Protein AF-A0A7H1MJX5-F1 (afdb_monomer_lite)

Secondary structure (DSSP, 8-state):
--TTTTSS----EEEEE-S---PPPPPEEETTEEE--HHHHHHHHHHHHHHHHHHHHTTTHHHHHHHB-TTSS-BSB--TTS-SB-TTSPBPSPBPTT---EEEEEEEEEPPPTT---SS-SSS--HHHHHHHHHHHHHTSHHHHHHT--GGGEEEEEEEEEEPPTTS-PPPEEEEEEEE-

Structure (mmCIF, N/CA/C/O backbone):
data_AF-A0A7H1MJX5-F1
#
_entry.id   AF-A0A7H1MJX5-F1
#
loop_
_atom_site.group_PDB
_atom_site.id
_atom_site.type_symbol
_atom_site.label_atom_id
_atom_site.label_alt_id
_atom_site.label_comp_id
_atom_site.label_asym_id
_atom_site.label_entity_id
_atom_site.label_seq_id
_atom_site.pdbx_PDB_ins_code
_atom_site.Cartn_x
_atom_site.Cartn_y
_atom_site.Cartn_z
_atom_site.occupancy
_atom_site.B_iso_or_equiv
_atom_site.auth_seq_id
_atom_site.auth_comp_id
_atom_site.auth_asym_id
_atom_site.auth_atom_id
_atom_site.pdbx_PDB_model_num
ATOM 1 N N . MET A 1 1 ? -38.905 -8.418 -6.753 1.00 40.16 1 MET A N 1
ATOM 2 C CA . MET A 1 1 ? -37.535 -8.733 -6.302 1.00 40.16 1 MET A CA 1
ATOM 3 C C . MET A 1 1 ? -36.651 -8.163 -7.390 1.00 40.16 1 MET A C 1
ATOM 5 O O . MET A 1 1 ? -36.577 -8.755 -8.455 1.00 40.16 1 MET A O 1
ATOM 9 N N . ASP A 1 2 ? -36.191 -6.928 -7.206 1.00 37.03 2 ASP A N 1
ATOM 10 C CA . ASP A 1 2 ? -35.620 -6.133 -8.296 1.00 37.03 2 ASP A CA 1
ATOM 11 C C . ASP A 1 2 ? -34.136 -6.452 -8.482 1.00 37.03 2 ASP A C 1
ATOM 13 O O . ASP A 1 2 ? -33.306 -6.095 -7.652 1.00 37.03 2 ASP A O 1
ATOM 17 N N . GLU A 1 3 ? -33.795 -7.050 -9.624 1.00 40.31 3 GLU A N 1
ATOM 18 C CA . GLU A 1 3 ? -32.423 -7.333 -10.086 1.00 40.31 3 GLU A CA 1
ATOM 19 C C . GLU A 1 3 ? -31.538 -6.076 -10.239 1.00 40.31 3 GLU A C 1
ATOM 21 O O . GLU A 1 3 ? -30.346 -6.176 -10.512 1.00 40.31 3 GLU A O 1
ATOM 26 N N . LYS A 1 4 ? -32.084 -4.873 -10.017 1.00 37.97 4 LYS A N 1
ATOM 27 C CA . LYS A 1 4 ? -31.337 -3.605 -10.034 1.00 37.97 4 LYS A CA 1
ATOM 28 C C . LYS A 1 4 ? -30.694 -3.225 -8.699 1.00 37.97 4 LYS A C 1
ATOM 30 O O . LYS A 1 4 ? -29.856 -2.330 -8.679 1.00 37.97 4 LYS A O 1
ATOM 35 N N . SER A 1 5 ? -31.042 -3.879 -7.586 1.00 37.53 5 SER A N 1
ATOM 36 C CA . SER A 1 5 ? -30.392 -3.595 -6.288 1.00 37.53 5 SER A CA 1
ATOM 37 C C . SER A 1 5 ? -29.064 -4.341 -6.100 1.00 37.53 5 SER A C 1
ATOM 39 O O . SER A 1 5 ? -28.295 -3.994 -5.209 1.00 37.53 5 SER A O 1
ATOM 41 N N . SER A 1 6 ? -28.753 -5.310 -6.967 1.00 39.41 6 SER A N 1
ATOM 42 C CA . SER A 1 6 ? -27.497 -6.074 -6.962 1.00 39.41 6 SER A CA 1
ATOM 43 C C . SER A 1 6 ? -26.398 -5.497 -7.864 1.00 39.41 6 SER A C 1
ATOM 45 O O . SER A 1 6 ? -25.326 -6.083 -7.952 1.00 39.41 6 SER A O 1
ATOM 47 N N . GLU A 1 7 ? -26.619 -4.360 -8.531 1.00 33.19 7 GLU A N 1
ATOM 48 C CA . GLU A 1 7 ? -25.569 -3.677 -9.313 1.00 33.19 7 GLU A CA 1
ATOM 49 C C . GLU A 1 7 ? -24.729 -2.693 -8.483 1.00 33.19 7 GLU A C 1
ATOM 51 O O . GLU A 1 7 ? -23.672 -2.252 -8.932 1.00 33.19 7 GLU A O 1
ATOM 56 N N . ILE A 1 8 ? -25.110 -2.421 -7.227 1.00 39.25 8 ILE A N 1
ATOM 57 C CA . ILE A 1 8 ? -24.210 -1.806 -6.235 1.00 39.25 8 ILE A CA 1
ATOM 58 C C . ILE A 1 8 ? -23.365 -2.912 -5.584 1.00 39.25 8 ILE A C 1
ATOM 60 O O . ILE A 1 8 ? -23.273 -3.042 -4.371 1.00 39.25 8 ILE A O 1
ATOM 64 N N . VAL A 1 9 ? -22.771 -3.771 -6.403 1.00 41.72 9 VAL A N 1
ATOM 65 C CA . VAL A 1 9 ? -21.806 -4.774 -5.963 1.00 41.72 9 VAL A CA 1
ATOM 66 C C . VAL A 1 9 ? -20.434 -4.304 -6.450 1.00 41.72 9 VAL A C 1
ATOM 68 O O . VAL A 1 9 ? -20.242 -4.011 -7.627 1.00 41.72 9 VAL A O 1
ATOM 71 N N . ASN A 1 10 ? -19.448 -4.264 -5.551 1.00 50.41 10 ASN A N 1
ATOM 72 C CA . ASN A 1 10 ? -18.017 -4.373 -5.881 1.00 50.41 10 ASN A CA 1
ATOM 73 C C . ASN A 1 10 ? -17.191 -3.181 -6.408 1.00 50.41 10 ASN A C 1
ATOM 75 O O . ASN A 1 10 ? -16.082 -3.428 -6.905 1.00 50.41 10 ASN A O 1
ATOM 79 N N . LYS A 1 11 ? -17.576 -1.908 -6.246 1.00 63.50 11 LYS A N 1
ATOM 80 C CA . LYS A 1 11 ? -16.598 -0.815 -6.464 1.00 63.50 11 LYS A CA 1
ATOM 81 C C . LYS A 1 11 ? -15.591 -0.773 -5.307 1.00 63.50 11 LYS A C 1
ATOM 83 O O . LYS A 1 11 ? -15.833 -0.140 -4.289 1.00 63.50 11 LYS A O 1
ATOM 88 N N . GLY A 1 12 ? -14.493 -1.517 -5.455 1.00 80.00 12 GLY A N 1
ATOM 89 C CA . GLY A 1 12 ? -13.327 -1.410 -4.579 1.00 80.00 12 GLY A CA 1
ATOM 90 C C . GLY A 1 12 ? -12.727 -0.002 -4.630 1.00 80.00 12 GLY A C 1
ATOM 91 O O . GLY A 1 12 ? -12.926 0.722 -5.604 1.00 80.00 12 GLY A O 1
ATOM 92 N N . TYR A 1 13 ? -11.979 0.374 -3.599 1.00 90.31 13 TYR A N 1
ATOM 93 C CA . TYR A 1 13 ? -11.159 1.577 -3.598 1.00 90.31 13 TYR A CA 1
ATOM 94 C C . TYR A 1 13 ? -9.824 1.269 -4.272 1.00 90.31 13 TYR A C 1
ATOM 96 O O . TYR A 1 13 ? -9.089 0.398 -3.801 1.00 90.31 13 TYR A O 1
ATOM 104 N N . SER A 1 14 ? -9.517 1.962 -5.366 1.00 93.50 14 SER A N 1
ATOM 105 C CA . SER A 1 14 ? -8.304 1.731 -6.154 1.00 93.50 14 SER A CA 1
ATOM 106 C C . SER A 1 14 ? -7.427 2.972 -6.197 1.00 93.50 14 SER A C 1
ATOM 108 O O . SER A 1 14 ? -7.930 4.081 -6.355 1.00 93.50 14 SER A O 1
ATOM 110 N N . PHE A 1 15 ? -6.115 2.778 -6.096 1.00 95.38 15 PHE A N 1
ATOM 111 C CA . PHE A 1 15 ? -5.127 3.850 -6.179 1.00 95.38 15 PHE A CA 1
ATOM 112 C C . PHE A 1 15 ? -3.772 3.323 -6.663 1.00 95.38 15 PHE A C 1
ATOM 114 O O . PHE A 1 15 ? -3.531 2.115 -6.694 1.00 95.38 15 PHE A O 1
ATOM 121 N N . VAL A 1 16 ? -2.879 4.240 -7.038 1.00 97.31 16 VAL A N 1
ATOM 122 C CA . VAL A 1 16 ? -1.526 3.928 -7.516 1.00 97.31 16 VAL A CA 1
ATOM 123 C C . VAL A 1 16 ? -0.499 4.579 -6.604 1.00 97.31 16 VAL A C 1
ATOM 125 O O . VAL A 1 16 ? -0.552 5.785 -6.385 1.00 97.31 16 VAL A O 1
ATOM 128 N N . ILE A 1 17 ? 0.456 3.790 -6.113 1.00 97.69 17 ILE A N 1
ATOM 129 C CA . ILE A 1 17 ? 1.647 4.270 -5.409 1.00 97.69 17 ILE A CA 1
ATOM 130 C C . ILE A 1 17 ? 2.744 4.496 -6.462 1.00 97.69 17 ILE A C 1
ATOM 132 O O . ILE A 1 17 ? 3.274 3.511 -6.985 1.00 97.69 17 ILE A O 1
ATOM 136 N N . PRO A 1 18 ? 3.133 5.746 -6.779 1.00 97.25 18 PRO A N 1
ATOM 137 C CA . PRO A 1 18 ? 4.078 6.080 -7.847 1.00 97.25 18 PRO A CA 1
ATOM 138 C C . PRO A 1 18 ? 5.536 5.906 -7.387 1.00 97.25 18 PRO A C 1
ATOM 140 O O . PRO A 1 18 ? 6.385 6.781 -7.553 1.00 97.25 18 PRO A O 1
ATOM 143 N N . ILE A 1 19 ? 5.822 4.788 -6.725 1.00 96.56 19 ILE A N 1
ATOM 144 C CA . ILE A 1 19 ? 7.137 4.439 -6.195 1.00 96.56 19 ILE A CA 1
ATOM 145 C C . ILE A 1 19 ? 7.459 3.032 -6.680 1.00 96.56 19 ILE A C 1
ATOM 147 O O . ILE A 1 19 ? 6.631 2.127 -6.572 1.00 96.56 19 ILE A O 1
ATOM 151 N N . GLU A 1 20 ? 8.677 2.851 -7.193 1.00 95.06 20 GLU A N 1
ATOM 152 C CA . GLU A 1 20 ? 9.146 1.550 -7.661 1.00 95.06 20 GLU A CA 1
ATOM 153 C C . GLU A 1 20 ? 8.981 0.487 -6.561 1.00 95.06 20 GLU A C 1
ATOM 155 O O . GLU A 1 20 ? 9.424 0.713 -5.429 1.00 95.06 20 GLU A O 1
ATOM 160 N N . PRO A 1 21 ? 8.358 -0.666 -6.861 1.00 94.19 21 PRO A N 1
ATOM 161 C CA . PRO A 1 21 ? 8.183 -1.726 -5.881 1.00 94.19 21 PRO A CA 1
ATOM 162 C C . PRO A 1 21 ? 9.516 -2.236 -5.322 1.00 94.19 21 PRO A C 1
ATOM 164 O O . PRO A 1 21 ? 10.428 -2.564 -6.082 1.00 94.19 21 PRO A O 1
ATOM 167 N N . MET A 1 22 ? 9.606 -2.395 -4.000 1.00 90.81 22 MET A N 1
ATOM 168 C CA . MET A 1 22 ? 10.762 -3.000 -3.336 1.00 90.81 22 MET A CA 1
ATOM 169 C C . MET A 1 22 ? 10.320 -4.216 -2.508 1.00 90.81 22 MET A C 1
ATOM 171 O O . MET A 1 22 ? 9.365 -4.111 -1.736 1.00 90.81 22 MET A O 1
ATOM 175 N N . PRO A 1 23 ? 10.985 -5.379 -2.638 1.00 87.81 23 PRO A N 1
ATOM 176 C CA . PRO A 1 23 ? 10.712 -6.523 -1.775 1.00 87.81 23 PRO A CA 1
ATOM 177 C C . PRO A 1 23 ? 11.157 -6.233 -0.338 1.00 87.81 23 PRO A C 1
ATOM 179 O O . PRO A 1 23 ? 12.238 -5.680 -0.116 1.00 87.81 23 PRO A O 1
ATOM 182 N N . ALA A 1 24 ? 10.367 -6.666 0.644 1.00 87.62 24 ALA A N 1
ATOM 183 C CA . ALA A 1 24 ? 10.783 -6.630 2.037 1.00 87.62 24 ALA A CA 1
ATOM 184 C C . ALA A 1 24 ? 12.027 -7.518 2.237 1.00 87.62 24 ALA A C 1
ATOM 186 O O . ALA A 1 24 ? 11.994 -8.707 1.906 1.00 87.62 24 ALA A O 1
ATOM 187 N N . PRO A 1 25 ? 13.136 -6.984 2.776 1.00 83.81 25 PRO A N 1
ATOM 188 C CA . PRO A 1 25 ? 14.303 -7.791 3.082 1.00 83.81 25 PRO A CA 1
ATOM 189 C C . PRO A 1 25 ? 14.019 -8.684 4.294 1.00 83.81 25 PRO A C 1
ATOM 191 O O . PRO A 1 25 ? 13.137 -8.414 5.116 1.00 83.81 25 PRO A O 1
ATOM 194 N N . ARG A 1 26 ? 14.833 -9.730 4.467 1.00 76.56 26 ARG A N 1
ATOM 195 C CA . ARG A 1 26 ? 14.833 -10.488 5.724 1.00 76.56 26 ARG A CA 1
ATOM 196 C C . ARG A 1 26 ? 15.174 -9.545 6.878 1.00 76.56 26 ARG A C 1
ATOM 198 O O . ARG A 1 26 ? 16.183 -8.839 6.820 1.00 76.56 26 ARG A O 1
ATOM 205 N N . ALA A 1 27 ? 14.341 -9.561 7.916 1.00 73.69 27 ALA A N 1
ATOM 206 C CA . ALA A 1 27 ? 14.605 -8.813 9.136 1.00 73.69 27 ALA A CA 1
ATOM 207 C C . ALA A 1 27 ? 15.940 -9.273 9.735 1.00 73.69 27 ALA A C 1
ATOM 209 O O . ALA A 1 27 ? 16.217 -10.472 9.817 1.00 73.69 27 ALA A O 1
ATOM 210 N N . ARG A 1 28 ? 16.773 -8.314 10.134 1.00 75.19 28 ARG A N 1
ATOM 211 C CA . ARG A 1 28 ? 18.019 -8.577 10.853 1.00 75.19 28 ARG A CA 1
ATOM 212 C C . ARG A 1 28 ? 17.767 -8.405 12.339 1.00 75.19 28 ARG A C 1
ATOM 214 O O . ARG A 1 28 ? 16.958 -7.572 12.734 1.00 75.19 28 ARG A O 1
ATOM 221 N N . SER A 1 29 ? 18.471 -9.166 13.164 1.00 75.12 29 SER A N 1
ATOM 222 C CA . SER A 1 29 ? 18.392 -9.042 14.620 1.00 75.12 29 SER A CA 1
ATOM 223 C C . SER A 1 29 ? 19.642 -8.350 15.147 1.00 75.12 29 SER A C 1
ATOM 225 O O . SER A 1 29 ? 20.759 -8.711 14.786 1.00 75.12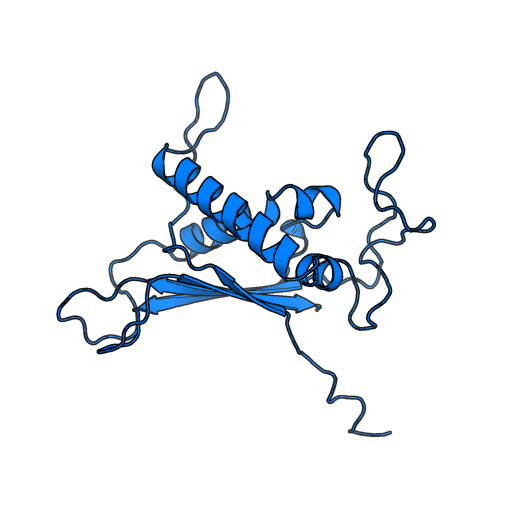 29 SER A O 1
ATOM 227 N N . SER A 1 30 ? 19.455 -7.357 16.011 1.00 72.69 30 SER A N 1
ATOM 228 C CA . SER A 1 30 ? 20.513 -6.738 16.811 1.00 72.69 30 SER A CA 1
ATOM 229 C C . SER A 1 30 ? 20.198 -6.886 18.301 1.00 72.69 30 SER A C 1
ATOM 231 O O . SER A 1 30 ? 19.088 -7.268 18.675 1.00 72.69 30 SER A O 1
ATOM 233 N N . LYS A 1 31 ? 21.147 -6.508 19.167 1.00 70.38 31 LYS A N 1
ATOM 234 C CA . LYS A 1 31 ? 20.912 -6.405 20.620 1.00 70.38 31 LYS A CA 1
ATOM 235 C C . LYS A 1 31 ? 19.771 -5.439 20.981 1.00 70.38 31 LYS A C 1
ATOM 237 O O . LYS A 1 31 ? 19.191 -5.581 22.048 1.00 70.38 31 LYS A O 1
ATOM 242 N N . ASN A 1 32 ? 19.430 -4.511 20.083 1.00 69.12 32 ASN A N 1
ATOM 243 C CA . ASN A 1 32 ? 18.381 -3.506 20.268 1.00 69.12 32 ASN A CA 1
ATOM 244 C C . ASN A 1 32 ? 17.064 -3.884 19.563 1.00 69.12 32 ASN A C 1
ATOM 246 O O . ASN A 1 32 ? 16.173 -3.049 19.443 1.00 69.12 32 ASN A O 1
ATOM 250 N N . GLY A 1 33 ? 16.939 -5.125 19.079 1.00 69.88 33 GLY A N 1
ATOM 251 C CA . GLY A 1 33 ? 15.754 -5.617 18.379 1.00 69.88 33 GLY A CA 1
ATOM 252 C C . GLY A 1 33 ? 15.951 -5.805 16.874 1.00 69.88 33 GLY A C 1
ATOM 253 O O . GLY A 1 33 ? 17.075 -5.790 16.357 1.00 69.88 33 GLY A O 1
ATOM 254 N N . GLY A 1 34 ? 14.835 -6.052 16.184 1.00 69.56 34 GLY A N 1
ATOM 255 C CA . GLY A 1 34 ? 14.790 -6.275 14.740 1.00 69.56 34 GLY A CA 1
ATOM 256 C C . GLY A 1 34 ? 14.931 -4.976 13.944 1.00 69.56 34 GLY A C 1
ATOM 257 O O . GLY A 1 34 ? 14.311 -3.976 14.292 1.00 69.56 34 GLY A O 1
ATOM 258 N N . TYR A 1 35 ? 15.725 -4.988 12.875 1.00 70.50 35 TYR A N 1
ATOM 259 C CA . TYR A 1 35 ? 15.914 -3.843 11.982 1.00 70.50 35 TYR A CA 1
ATOM 260 C C . TYR A 1 35 ? 15.979 -4.281 10.512 1.00 70.50 35 TYR A C 1
ATOM 262 O O . TYR A 1 35 ? 16.270 -5.441 10.198 1.00 70.50 35 TYR A O 1
ATOM 270 N N . PHE A 1 36 ? 15.688 -3.348 9.606 1.00 73.69 36 PHE A N 1
ATOM 271 C CA . PHE A 1 36 ? 15.807 -3.539 8.159 1.00 73.69 36 PHE A CA 1
ATOM 272 C C . PHE A 1 36 ? 17.078 -2.866 7.628 1.00 73.69 36 PHE A C 1
ATOM 274 O O . PHE A 1 36 ? 17.737 -2.124 8.352 1.00 73.69 36 PHE A O 1
ATOM 281 N N . ASN A 1 37 ? 17.449 -3.131 6.373 1.00 77.00 37 ASN A N 1
ATOM 282 C CA . ASN A 1 37 ? 18.509 -2.355 5.728 1.00 77.00 37 ASN A CA 1
ATOM 283 C C . ASN A 1 37 ? 18.064 -0.894 5.500 1.00 77.00 37 ASN A C 1
ATOM 285 O O . ASN A 1 37 ? 16.868 -0.577 5.500 1.00 77.00 37 ASN A O 1
ATOM 289 N N . ASP A 1 38 ? 19.044 -0.014 5.296 1.00 82.38 38 ASP A N 1
ATOM 290 C CA . ASP A 1 38 ? 18.801 1.422 5.126 1.00 82.38 38 ASP A CA 1
ATOM 291 C C . ASP A 1 38 ? 17.942 1.699 3.885 1.00 82.38 38 ASP A C 1
ATOM 293 O O . ASP A 1 38 ? 16.987 2.469 3.964 1.00 82.38 38 ASP A O 1
ATOM 297 N N . ASP A 1 39 ? 18.186 0.987 2.779 1.00 87.56 39 ASP A N 1
ATOM 298 C CA . ASP A 1 39 ? 17.442 1.163 1.525 1.00 87.56 39 ASP A CA 1
ATOM 299 C C . ASP A 1 39 ? 15.941 0.883 1.673 1.00 87.56 39 ASP A C 1
ATOM 301 O O . ASP A 1 39 ? 15.117 1.676 1.214 1.00 87.56 39 ASP A O 1
ATOM 305 N N . TYR A 1 40 ? 15.563 -0.207 2.351 1.00 89.19 40 TYR A N 1
ATOM 306 C CA . TYR A 1 40 ? 14.153 -0.519 2.593 1.00 89.19 40 TYR A CA 1
ATOM 307 C C . TYR A 1 40 ? 13.518 0.483 3.551 1.00 89.19 40 TYR A C 1
ATOM 309 O O . TYR A 1 40 ? 12.373 0.882 3.360 1.00 89.19 40 TYR A O 1
ATOM 317 N N . SER A 1 41 ? 14.262 0.942 4.556 1.00 89.38 41 SER A N 1
ATOM 318 C CA . SER A 1 41 ? 13.778 1.960 5.492 1.00 89.38 41 SER A CA 1
ATOM 319 C C . SER A 1 41 ? 13.522 3.297 4.781 1.00 89.38 41 SER A C 1
ATOM 321 O O . SER A 1 41 ? 12.484 3.926 4.996 1.00 89.38 41 SER A O 1
ATOM 323 N N . ILE A 1 42 ? 14.418 3.703 3.875 1.00 92.75 42 ILE A N 1
ATOM 324 C CA . ILE A 1 42 ? 14.249 4.880 3.012 1.00 92.75 42 ILE A CA 1
ATOM 325 C C . ILE A 1 42 ? 13.046 4.692 2.086 1.00 92.75 42 ILE A C 1
ATOM 327 O O . ILE A 1 42 ? 12.222 5.598 1.955 1.00 92.75 42 ILE A O 1
ATOM 331 N N . TRP A 1 43 ? 12.914 3.521 1.464 1.00 94.62 43 TRP A N 1
ATOM 332 C CA . TRP A 1 43 ? 11.789 3.201 0.589 1.00 94.62 43 TRP A CA 1
ATOM 333 C C . TRP A 1 43 ? 10.442 3.273 1.323 1.00 94.62 43 TRP A C 1
ATOM 335 O O . TRP A 1 43 ? 9.531 3.955 0.853 1.00 94.62 43 TRP A O 1
ATOM 345 N N . ARG A 1 44 ? 10.339 2.685 2.521 1.00 93.69 44 ARG A N 1
ATOM 346 C CA . ARG A 1 44 ? 9.143 2.778 3.373 1.00 93.69 44 ARG A CA 1
ATOM 347 C C . ARG A 1 44 ? 8.803 4.221 3.721 1.00 93.69 44 ARG A C 1
ATOM 349 O O . ARG A 1 44 ? 7.649 4.618 3.601 1.00 93.69 44 ARG A O 1
ATOM 356 N N . LYS A 1 45 ? 9.807 5.025 4.086 1.00 93.88 45 LYS A N 1
ATOM 357 C CA . LYS A 1 45 ? 9.616 6.449 4.388 1.00 93.88 45 LYS A CA 1
ATOM 358 C C . LYS A 1 45 ? 9.109 7.233 3.174 1.00 93.88 45 LYS A C 1
ATOM 360 O O . LYS A 1 45 ? 8.285 8.127 3.330 1.00 93.88 45 LYS A O 1
ATOM 365 N N . ARG A 1 46 ? 9.564 6.902 1.959 1.00 96.25 46 ARG A N 1
ATOM 366 C CA . ARG A 1 46 ? 9.040 7.510 0.723 1.00 96.25 46 ARG A CA 1
ATOM 367 C C . ARG A 1 46 ? 7.563 7.180 0.519 1.00 96.25 46 ARG A C 1
ATOM 369 O O . ARG A 1 46 ? 6.806 8.082 0.178 1.00 96.25 46 ARG A O 1
ATOM 376 N N . ILE A 1 47 ? 7.158 5.929 0.755 1.00 96.44 47 ILE A N 1
ATOM 377 C CA . ILE A 1 47 ? 5.741 5.538 0.698 1.00 96.44 47 ILE A CA 1
ATOM 378 C C . ILE A 1 47 ? 4.937 6.270 1.765 1.00 96.44 47 ILE A C 1
ATOM 380 O O . ILE A 1 47 ? 3.877 6.789 1.449 1.00 96.44 47 ILE A O 1
ATOM 384 N N . GLU A 1 48 ? 5.438 6.358 2.996 1.00 95.81 48 GLU A N 1
ATOM 385 C CA . GLU A 1 48 ? 4.754 7.058 4.086 1.00 95.81 48 GLU A CA 1
ATOM 386 C C . GLU A 1 48 ? 4.510 8.539 3.758 1.00 95.81 48 GLU A C 1
ATOM 388 O O . GLU A 1 48 ? 3.392 9.031 3.909 1.00 95.81 48 GLU A O 1
ATOM 393 N N . LEU A 1 49 ? 5.536 9.237 3.258 1.00 96.75 49 LEU A N 1
ATOM 394 C CA . LEU A 1 49 ? 5.432 10.641 2.853 1.00 96.75 49 LEU A CA 1
ATOM 395 C C . LEU A 1 49 ? 4.438 10.824 1.703 1.00 96.75 49 LEU A C 1
ATOM 397 O O . LEU A 1 49 ? 3.566 11.688 1.782 1.00 96.75 49 LEU A O 1
ATOM 401 N N . TRP A 1 50 ? 4.538 9.987 0.667 1.00 97.31 50 TRP A N 1
ATOM 402 C CA . TRP A 1 50 ? 3.595 10.015 -0.449 1.00 97.31 50 TRP A CA 1
ATOM 403 C C . TRP A 1 50 ? 2.163 9.735 0.023 1.00 97.31 50 TRP A C 1
ATOM 405 O O . TRP A 1 50 ? 1.237 10.441 -0.362 1.00 97.31 50 TRP A O 1
ATOM 415 N N . LEU A 1 51 ? 1.974 8.742 0.893 1.00 96.56 51 LEU A N 1
ATOM 416 C CA . LEU A 1 51 ? 0.659 8.357 1.388 1.00 96.56 51 LEU A CA 1
ATOM 417 C C . LEU A 1 51 ? 0.048 9.456 2.263 1.00 96.56 51 LEU A C 1
ATOM 419 O O . LEU A 1 51 ? -1.153 9.703 2.181 1.00 96.56 51 LEU A O 1
ATOM 423 N N . THR A 1 52 ? 0.864 10.155 3.055 1.00 96.38 52 THR A N 1
ATOM 424 C CA . THR A 1 52 ? 0.432 11.334 3.819 1.00 96.38 52 THR A CA 1
ATOM 425 C C . THR A 1 52 ? -0.117 12.417 2.890 1.00 96.38 52 THR A C 1
ATOM 427 O O . THR A 1 52 ? -1.203 12.949 3.130 1.00 96.38 52 THR A O 1
ATOM 430 N N . GLU A 1 53 ? 0.607 12.727 1.814 1.00 97.12 53 GLU A N 1
ATOM 431 C CA . GLU A 1 53 ? 0.180 13.714 0.825 1.00 97.12 53 GLU A CA 1
ATOM 432 C C . GLU A 1 53 ? -1.082 13.260 0.079 1.00 97.12 53 GLU A C 1
ATOM 434 O O . GLU A 1 53 ? -2.055 14.011 0.011 1.00 97.12 53 GLU A O 1
ATOM 439 N N . TYR A 1 54 ? -1.110 12.013 -0.395 1.00 96.50 54 TYR A N 1
ATOM 440 C CA . TYR A 1 54 ? -2.259 11.410 -1.070 1.00 96.50 54 TYR A CA 1
ATOM 441 C C . TYR A 1 54 ? -3.526 11.472 -0.210 1.00 96.50 54 TYR A C 1
ATOM 443 O O . TYR A 1 54 ? -4.582 11.908 -0.673 1.00 96.50 54 TYR A O 1
ATOM 451 N N . LEU A 1 55 ? -3.431 11.083 1.065 1.00 94.31 55 LEU A N 1
ATOM 452 C CA . LEU A 1 55 ? -4.547 11.147 2.007 1.00 94.31 55 LEU A CA 1
ATOM 453 C C . LEU A 1 55 ? -5.022 12.584 2.229 1.00 94.31 55 LEU A C 1
ATOM 455 O O . LEU A 1 55 ? -6.224 12.824 2.270 1.00 94.31 55 LEU A O 1
ATOM 459 N N . SER A 1 56 ? -4.105 13.544 2.332 1.00 94.25 56 SER A N 1
ATOM 460 C CA . SER A 1 56 ? -4.460 14.959 2.469 1.00 94.25 56 SER A CA 1
ATOM 461 C C . SER A 1 56 ? -5.200 15.483 1.229 1.00 94.25 56 SER A C 1
ATOM 463 O O . SER A 1 56 ? -6.286 16.054 1.344 1.00 94.25 56 SER A O 1
ATOM 465 N N . GLN A 1 57 ? -4.667 15.219 0.032 1.00 95.69 57 GLN A N 1
ATOM 466 C CA . GLN A 1 57 ? -5.240 15.667 -1.244 1.00 95.69 57 GLN A CA 1
ATOM 467 C C . GLN A 1 57 ? -6.620 15.052 -1.515 1.00 95.69 57 GLN A C 1
ATOM 469 O O . GLN A 1 57 ? -7.532 15.742 -1.971 1.00 95.69 57 GLN A O 1
ATOM 474 N N . THR A 1 58 ? -6.798 13.774 -1.175 1.00 91.50 58 THR A N 1
ATOM 475 C CA . THR A 1 58 ? -8.074 13.049 -1.313 1.00 91.50 58 THR A CA 1
ATOM 476 C C . THR A 1 58 ? -9.023 13.266 -0.134 1.00 91.50 58 THR A C 1
ATOM 478 O O . THR A 1 58 ? -10.056 12.608 -0.043 1.00 91.50 58 THR A O 1
ATOM 481 N N . LYS A 1 59 ? -8.702 14.180 0.795 1.00 90.12 59 LYS A N 1
ATOM 482 C CA . LYS A 1 59 ? -9.504 14.451 2.002 1.00 90.12 59 LYS A CA 1
ATOM 483 C C . LYS A 1 59 ? -9.825 13.178 2.798 1.00 90.12 59 LYS A C 1
ATOM 485 O O . LYS A 1 59 ? -10.926 13.026 3.319 1.00 90.12 59 LYS A O 1
ATOM 490 N N . PHE A 1 60 ? -8.851 12.278 2.902 1.00 87.69 60 PHE A N 1
ATOM 491 C CA . PHE A 1 60 ? -8.909 11.018 3.643 1.00 87.69 60 PHE A CA 1
ATOM 492 C C . PHE A 1 60 ? -9.978 10.031 3.150 1.00 87.69 60 PHE A C 1
ATOM 494 O O . PHE A 1 60 ? -10.368 9.136 3.899 1.00 87.69 60 PHE A O 1
ATOM 501 N N . GLU A 1 61 ? -10.412 10.136 1.889 1.00 87.44 61 GLU A N 1
ATOM 502 C CA . GLU A 1 61 ? -11.428 9.255 1.297 1.00 87.44 61 GLU A CA 1
ATOM 503 C C . GLU A 1 61 ? -11.104 7.768 1.496 1.00 87.44 61 GLU A C 1
ATOM 505 O O . GLU A 1 61 ? -11.971 7.007 1.918 1.00 87.44 61 GLU A O 1
ATOM 510 N N . MET A 1 62 ? -9.844 7.362 1.298 1.00 88.94 62 MET A N 1
ATOM 511 C CA . MET A 1 62 ? -9.418 5.978 1.530 1.00 88.94 62 MET A CA 1
ATOM 512 C C . MET A 1 62 ? -9.657 5.526 2.973 1.00 88.94 62 MET A C 1
ATOM 514 O O . MET A 1 62 ? -10.146 4.426 3.208 1.00 88.94 62 MET A O 1
ATOM 518 N N . ILE A 1 63 ? -9.303 6.362 3.952 1.00 87.62 63 ILE A N 1
ATOM 519 C CA . ILE A 1 63 ? -9.477 6.033 5.370 1.00 87.62 63 ILE A CA 1
ATOM 520 C C . ILE A 1 63 ? -10.961 5.934 5.703 1.00 87.62 63 ILE A C 1
ATOM 522 O O . ILE A 1 63 ? -11.346 5.024 6.430 1.00 87.62 63 ILE A O 1
ATOM 526 N N . PHE A 1 64 ? -11.797 6.825 5.166 1.00 82.25 64 PHE A N 1
ATOM 527 C CA . PHE A 1 64 ? -13.243 6.754 5.362 1.00 82.25 64 PHE A CA 1
ATOM 528 C C . PHE A 1 64 ? -13.847 5.513 4.722 1.00 82.25 64 PHE A C 1
ATOM 530 O O . PHE A 1 64 ? -14.627 4.829 5.380 1.00 82.25 64 PHE A O 1
ATOM 537 N N . TYR A 1 65 ? -13.433 5.183 3.498 1.00 84.25 65 TYR A N 1
ATOM 538 C CA . TYR A 1 65 ? -13.821 3.950 2.833 1.00 84.25 65 TYR A CA 1
ATOM 539 C C . TYR A 1 65 ? -13.433 2.751 3.702 1.00 84.25 65 TYR A C 1
ATOM 541 O O . TYR A 1 65 ? -14.303 2.053 4.202 1.00 84.25 65 TYR A O 1
ATOM 549 N N . LEU A 1 66 ? -12.150 2.565 4.018 1.00 84.88 66 LEU A N 1
ATOM 550 C CA . LEU A 1 66 ? -11.669 1.427 4.814 1.00 84.88 66 LEU A CA 1
ATOM 551 C C . LEU A 1 66 ? -12.173 1.412 6.255 1.00 84.88 66 LEU A C 1
ATOM 553 O O . LEU A 1 66 ? -12.151 0.370 6.898 1.00 84.88 66 LEU A O 1
ATOM 557 N N . SER A 1 67 ? -12.634 2.541 6.779 1.00 80.81 67 SER A N 1
ATOM 558 C CA . SER A 1 67 ? -13.260 2.579 8.092 1.00 80.81 67 SER A CA 1
ATOM 559 C C . SER A 1 67 ? -14.762 2.340 8.035 1.00 80.81 67 SER A C 1
ATOM 561 O O . SER A 1 67 ? -15.293 2.037 9.091 1.00 80.81 67 SER A O 1
ATOM 563 N N . GLY A 1 68 ? -15.455 2.486 6.897 1.00 72.19 68 GLY A N 1
ATOM 564 C CA . GLY A 1 68 ? -16.918 2.401 6.784 1.00 72.19 68 GLY A CA 1
ATOM 565 C C . GLY A 1 68 ? -17.443 1.210 5.970 1.00 72.19 68 GLY A C 1
ATOM 566 O O . GLY A 1 68 ? -16.944 0.919 4.894 1.00 72.19 68 GLY A O 1
ATOM 567 N N . SER A 1 69 ? -18.497 0.534 6.439 1.00 59.84 69 SER A N 1
ATOM 568 C CA . SER A 1 69 ? -19.163 -0.546 5.684 1.00 59.84 69 SER A CA 1
ATOM 569 C C . SER A 1 69 ? -19.770 -0.056 4.358 1.00 59.84 69 SER A C 1
ATOM 571 O O . SER A 1 69 ? -20.050 1.134 4.234 1.00 59.84 69 SER A O 1
ATOM 573 N N . GLN A 1 70 ? -20.086 -0.973 3.429 1.00 54.75 70 GLN A N 1
ATOM 574 C CA . GLN A 1 70 ? -20.689 -0.694 2.105 1.00 54.75 70 GLN A CA 1
ATOM 575 C C . GLN A 1 70 ? -21.872 0.304 2.109 1.00 54.75 70 GLN A C 1
ATOM 577 O O . GLN A 1 70 ? -22.078 1.002 1.123 1.00 54.75 70 GLN A O 1
ATOM 582 N N . GLU A 1 71 ? -22.613 0.431 3.217 1.00 52.38 71 GLU A N 1
ATOM 583 C CA . GLU A 1 71 ? -23.700 1.414 3.402 1.00 52.38 71 GLU A CA 1
ATOM 584 C C . GLU A 1 71 ? -23.231 2.860 3.707 1.00 52.38 71 GLU A C 1
ATOM 586 O O . GLU A 1 71 ? -24.037 3.715 4.068 1.00 52.38 71 GLU A O 1
ATOM 591 N N . GLY A 1 72 ? -21.933 3.160 3.615 1.00 44.97 72 GLY A N 1
ATOM 592 C CA . GLY A 1 72 ? -21.397 4.528 3.584 1.00 44.97 72 GLY A CA 1
ATOM 593 C C . GLY A 1 72 ? -21.300 5.283 4.917 1.00 44.97 72 GLY A C 1
ATOM 594 O O . GLY A 1 72 ? -20.679 6.341 4.943 1.00 44.97 72 GLY A O 1
ATOM 595 N N . TYR A 1 73 ? -21.852 4.776 6.029 1.00 46.06 73 TYR A N 1
ATOM 596 C CA . TYR A 1 73 ? -21.934 5.567 7.277 1.00 46.06 73 TYR A CA 1
ATOM 597 C C . TYR A 1 73 ? -21.645 4.834 8.589 1.00 46.06 73 TYR A C 1
ATOM 599 O O . TYR A 1 73 ? -21.626 5.463 9.647 1.00 46.06 73 TYR A O 1
ATOM 607 N N . LYS A 1 74 ? -21.412 3.520 8.570 1.00 55.47 74 LYS A N 1
ATOM 608 C CA . LYS A 1 74 ? -21.15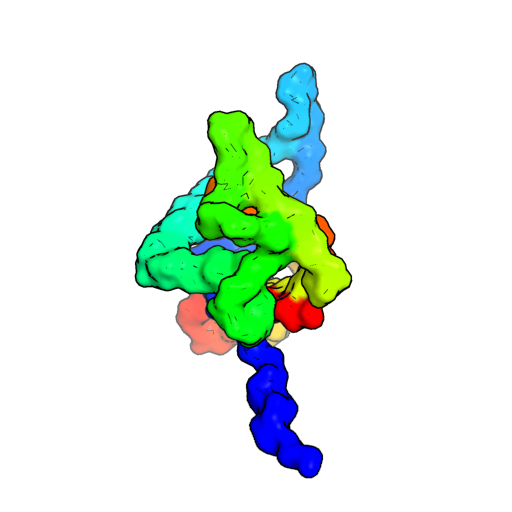6 2.760 9.801 1.00 55.47 74 LYS A CA 1
ATOM 609 C C . LYS A 1 74 ? -19.708 2.307 9.840 1.00 55.47 74 LYS A C 1
ATOM 611 O O . LYS A 1 74 ? -19.270 1.567 8.963 1.00 55.47 74 LYS A O 1
ATOM 616 N N . THR A 1 75 ? -18.982 2.730 10.865 1.00 71.25 75 THR A N 1
ATOM 617 C CA . THR A 1 75 ? -17.586 2.348 11.062 1.00 71.25 75 THR A CA 1
ATOM 618 C C . THR A 1 75 ? -17.430 0.822 11.194 1.00 71.25 75 THR A C 1
ATOM 620 O O . THR A 1 75 ? -18.360 0.158 11.640 1.00 71.25 75 THR A O 1
ATOM 623 N N . VAL A 1 76 ? -16.268 0.240 10.866 1.00 77.06 76 VAL A N 1
ATOM 624 C CA . VAL A 1 76 ? -15.947 -1.196 11.074 1.00 77.06 76 VAL A CA 1
ATOM 625 C C . VAL A 1 76 ? -15.959 -1.592 12.554 1.00 77.06 76 VAL A C 1
ATOM 627 O O . VAL A 1 76 ? -15.980 -2.769 12.910 1.00 77.06 76 VAL A O 1
ATOM 630 N N . ARG A 1 77 ? -15.975 -0.591 13.436 1.00 77.75 77 ARG A N 1
ATOM 631 C CA . ARG A 1 77 ? -16.142 -0.717 14.881 1.00 77.75 77 ARG A CA 1
ATOM 632 C C . ARG A 1 77 ? -17.440 -0.062 15.330 1.00 77.75 77 ARG A C 1
ATOM 634 O O . ARG A 1 77 ? -17.821 0.971 14.791 1.00 77.75 77 ARG A O 1
ATOM 641 N N . ASP A 1 78 ? -18.056 -0.586 16.380 1.00 73.31 78 ASP A N 1
ATOM 642 C CA . ASP A 1 78 ? -19.226 0.017 17.026 1.00 73.31 78 ASP A CA 1
ATOM 643 C C . ASP A 1 78 ? -18.821 1.209 17.907 1.00 73.31 78 ASP A C 1
ATOM 645 O O . ASP A 1 78 ? -18.708 1.111 19.135 1.00 73.31 78 ASP A O 1
ATOM 649 N N . ILE A 1 79 ? -18.550 2.353 17.277 1.00 68.44 79 ILE A N 1
ATOM 650 C CA . ILE A 1 79 ? -18.131 3.576 17.965 1.00 68.44 79 ILE A CA 1
ATOM 651 C C . ILE A 1 79 ? -19.373 4.406 18.314 1.00 68.44 79 ILE A C 1
ATOM 653 O O . ILE A 1 79 ? -19.892 5.159 17.498 1.00 68.44 79 ILE A O 1
ATOM 657 N N . LYS A 1 80 ? -19.836 4.311 19.566 1.00 58.38 80 LYS A N 1
ATOM 658 C CA . LYS A 1 80 ? -21.021 5.050 20.053 1.00 58.38 80 LYS A CA 1
ATOM 659 C C . LYS A 1 80 ? -20.856 6.579 20.097 1.00 58.38 80 LYS A C 1
ATOM 661 O O . LYS A 1 80 ? -21.855 7.280 20.182 1.00 58.38 80 LYS A O 1
ATOM 666 N N . SER A 1 81 ? -19.624 7.099 20.097 1.00 55.09 81 SER A N 1
ATOM 667 C CA . SER A 1 81 ? -19.329 8.513 20.394 1.00 55.09 81 SER A CA 1
ATOM 668 C C . SER A 1 81 ? -18.722 9.310 19.234 1.00 55.09 81 SER A C 1
ATOM 670 O O . SER A 1 81 ? -18.176 10.381 19.473 1.00 55.09 81 SER A O 1
ATOM 672 N N . GLY A 1 82 ? -18.714 8.77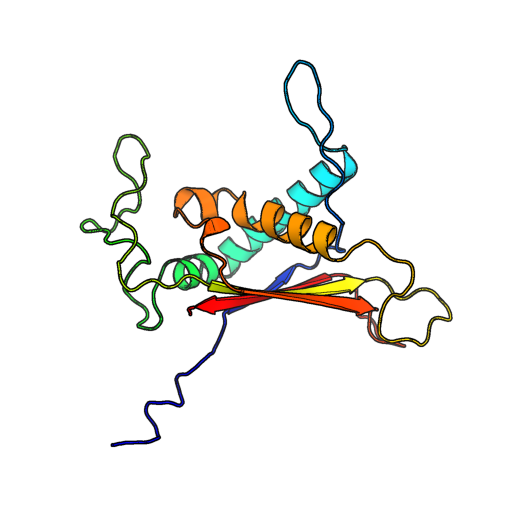9 18.005 1.00 56.56 82 GLY A N 1
ATOM 673 C CA . GLY A 1 82 ? -18.115 9.432 16.825 1.00 56.56 82 GLY A CA 1
ATOM 674 C C . GLY A 1 82 ? -16.583 9.600 16.844 1.00 56.56 82 GLY A C 1
ATOM 675 O O . GLY A 1 82 ? -15.992 9.891 15.813 1.00 56.56 82 GLY A O 1
ATOM 676 N N . GLN A 1 83 ? -15.929 9.389 17.991 1.00 62.53 83 GLN A N 1
ATOM 677 C CA . GLN A 1 83 ? -14.475 9.449 18.168 1.00 62.53 83 GLN A CA 1
ATOM 678 C C . GLN A 1 83 ? -13.876 8.036 18.254 1.00 62.53 83 GLN A C 1
ATOM 680 O O . GLN A 1 83 ? -14.298 7.260 19.119 1.00 62.53 83 GLN A O 1
ATOM 685 N N . PRO A 1 84 ? -12.884 7.684 17.413 1.00 65.50 84 PRO A N 1
ATOM 686 C CA . PRO A 1 84 ? -12.341 6.328 17.341 1.00 65.50 84 PRO A CA 1
ATOM 687 C C . PRO A 1 84 ? -11.443 5.957 18.523 1.00 65.50 84 PRO A C 1
ATOM 689 O O . PRO A 1 84 ? -11.156 4.776 18.696 1.00 65.50 84 PRO A O 1
ATOM 692 N N . ARG A 1 85 ? -11.001 6.920 19.345 1.00 74.50 85 ARG A N 1
ATOM 693 C CA . ARG A 1 85 ? -10.145 6.677 20.516 1.00 74.50 85 ARG A CA 1
ATOM 694 C C . ARG A 1 85 ? -10.693 7.312 21.793 1.00 74.50 85 ARG A C 1
ATOM 696 O O . ARG A 1 85 ? -11.464 8.266 21.737 1.00 74.50 85 ARG A O 1
ATOM 703 N N . ASP A 1 86 ? -10.348 6.731 22.940 1.00 75.44 86 ASP A N 1
ATOM 704 C CA . ASP A 1 86 ? -10.623 7.291 24.265 1.00 75.44 86 ASP A CA 1
ATOM 705 C C . ASP A 1 86 ? -9.535 8.268 24.733 1.00 75.44 86 ASP A C 1
ATOM 707 O O . ASP A 1 86 ? -8.557 8.515 24.032 1.00 75.44 86 ASP A O 1
ATOM 711 N N . GLU A 1 87 ? -9.730 8.842 25.920 1.00 79.00 87 GLU A N 1
ATOM 712 C CA . GLU A 1 87 ? -8.809 9.790 26.564 1.00 79.00 87 GLU A CA 1
ATOM 713 C C . GLU A 1 87 ? -7.407 9.214 26.824 1.00 79.00 87 GLU A C 1
ATOM 715 O O . GLU A 1 87 ? -6.443 9.964 26.919 1.00 79.00 87 GLU A O 1
ATOM 720 N N . ASN A 1 88 ? -7.278 7.884 26.864 1.00 79.88 88 ASN A N 1
ATOM 721 C CA . ASN A 1 88 ? -6.011 7.168 27.015 1.00 79.88 88 ASN A CA 1
ATOM 722 C C . ASN A 1 88 ? -5.427 6.745 25.659 1.00 79.88 88 ASN A C 1
ATOM 724 O O . ASN A 1 88 ? -4.484 5.953 25.592 1.00 79.88 88 ASN A O 1
ATOM 728 N N . GLY A 1 89 ? -6.025 7.218 24.564 1.00 72.94 89 GLY A N 1
ATOM 729 C CA . GLY A 1 89 ? -5.640 6.874 23.212 1.00 72.94 89 GLY A CA 1
ATOM 730 C C . GLY A 1 89 ? -5.950 5.428 22.838 1.00 72.94 89 GLY A C 1
ATOM 731 O O . GLY A 1 89 ? -5.371 4.955 21.872 1.00 72.94 89 GLY A O 1
ATOM 732 N N . ARG A 1 90 ? -6.821 4.688 23.533 1.00 75.50 90 ARG A N 1
ATOM 733 C CA . ARG A 1 90 ? -7.210 3.321 23.131 1.00 75.50 90 ARG A CA 1
ATOM 734 C C . ARG A 1 90 ? -8.336 3.364 22.111 1.00 75.50 90 ARG A C 1
ATOM 736 O O . ARG A 1 90 ? -9.222 4.205 22.212 1.00 75.50 90 ARG A O 1
ATOM 743 N N . LEU A 1 91 ? -8.324 2.446 21.143 1.00 75.31 91 LEU A N 1
ATOM 744 C CA . LEU A 1 91 ? -9.412 2.331 20.168 1.00 75.31 91 LEU A CA 1
ATOM 745 C C . LEU A 1 91 ? -10.738 2.018 20.875 1.00 75.31 91 LEU A C 1
ATOM 747 O O . LEU A 1 91 ? -10.820 1.078 21.665 1.00 75.31 91 LEU A O 1
ATOM 751 N N . ARG A 1 92 ? -11.772 2.805 20.574 1.00 71.75 92 ARG A N 1
ATOM 752 C CA . ARG A 1 92 ? -13.139 2.625 21.064 1.00 71.75 92 ARG A CA 1
ATOM 753 C C . ARG A 1 92 ? -13.914 1.673 20.161 1.00 71.75 92 ARG A C 1
ATOM 755 O O . ARG A 1 92 ? -13.699 1.618 18.953 1.00 71.75 92 ARG A O 1
ATOM 762 N N . GLY A 1 93 ? -14.880 0.984 20.762 1.00 75.31 93 GLY A N 1
ATOM 763 C CA . GLY A 1 93 ? -15.798 0.101 20.051 1.00 75.31 93 GLY A CA 1
ATOM 764 C C . GLY A 1 93 ? -15.200 -1.273 19.745 1.00 75.31 93 GLY A C 1
ATOM 765 O O . GLY A 1 93 ? -14.018 -1.426 19.416 1.00 75.31 93 GLY A O 1
ATOM 766 N N . LYS A 1 94 ? -16.045 -2.298 19.859 1.00 80.88 94 LYS A N 1
ATOM 767 C CA . LYS A 1 94 ? -15.709 -3.637 19.370 1.00 80.88 94 LYS A CA 1
ATOM 768 C C . LYS A 1 94 ? -15.751 -3.628 17.845 1.00 80.88 94 LYS A C 1
ATOM 770 O O . LYS A 1 94 ? -16.456 -2.808 17.260 1.00 80.88 94 LYS A O 1
ATOM 775 N N . LEU A 1 95 ? -14.984 -4.519 17.221 1.00 82.81 95 LEU A N 1
ATOM 776 C CA . LEU A 1 95 ? -15.175 -4.820 15.805 1.00 82.81 95 LEU A CA 1
ATOM 777 C C . LEU A 1 95 ? -16.620 -5.287 15.623 1.00 82.81 95 LEU A C 1
ATOM 779 O O . LEU A 1 95 ? -17.114 -6.057 16.454 1.00 82.81 95 LEU A O 1
ATOM 783 N N . ARG A 1 96 ? -17.297 -4.784 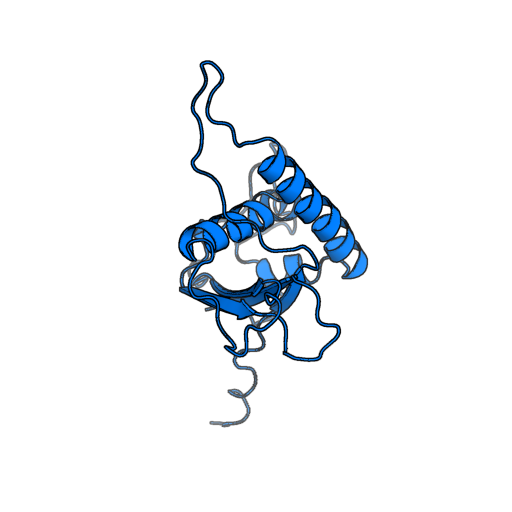14.596 1.00 82.31 96 ARG A N 1
ATOM 784 C CA . ARG A 1 96 ? -18.671 -5.192 14.329 1.00 82.31 96 ARG A CA 1
ATOM 785 C C . ARG A 1 96 ? -18.731 -6.679 14.015 1.00 82.31 96 ARG A C 1
ATOM 787 O O . ARG A 1 96 ? -17.849 -7.210 13.347 1.00 82.31 96 ARG A O 1
ATOM 794 N N . SER A 1 97 ? -19.793 -7.337 14.465 1.00 83.62 97 SER A N 1
ATOM 795 C CA . SER A 1 97 ? -19.991 -8.772 14.233 1.00 83.62 97 SER A CA 1
ATOM 796 C C . SER A 1 97 ? -20.228 -9.129 12.765 1.00 83.62 97 SER A C 1
ATOM 798 O O . SER A 1 97 ? -20.036 -10.278 12.392 1.00 83.62 97 SER A O 1
ATOM 800 N N . ASP A 1 98 ? -20.676 -8.170 11.952 1.00 81.94 98 ASP A N 1
ATOM 801 C CA . ASP A 1 98 ? -20.947 -8.338 10.521 1.00 81.94 98 ASP A CA 1
ATOM 802 C C . ASP A 1 98 ? -19.786 -7.887 9.620 1.00 81.94 98 ASP A C 1
ATOM 804 O O . ASP A 1 98 ? -19.880 -8.007 8.403 1.00 81.94 98 ASP A O 1
ATOM 808 N N . PHE A 1 99 ? -18.682 -7.389 10.186 1.00 86.06 99 PHE A N 1
ATOM 809 C CA . PHE A 1 99 ? -17.496 -7.046 9.407 1.00 86.06 99 PHE A CA 1
ATOM 810 C C . PHE A 1 99 ? -16.691 -8.305 9.071 1.00 86.06 99 PHE A C 1
ATOM 812 O O . PHE A 1 99 ? -16.161 -8.970 9.961 1.00 86.06 99 PHE A O 1
ATOM 819 N N . GLN A 1 100 ? -16.570 -8.604 7.777 1.00 87.50 100 GLN A N 1
ATOM 820 C CA . GLN A 1 100 ? -15.904 -9.810 7.276 1.00 87.50 100 GLN A CA 1
ATOM 821 C C . GLN A 1 100 ? -14.449 -9.582 6.846 1.00 87.50 100 GLN A C 1
ATOM 823 O O . GLN A 1 100 ? -13.773 -10.528 6.459 1.00 87.50 100 GLN A O 1
ATOM 828 N N . GLY A 1 101 ? -13.943 -8.350 6.934 1.00 90.31 101 GLY A N 1
ATOM 829 C CA . GLY A 1 101 ? -12.598 -7.997 6.485 1.00 90.31 101 GLY A CA 1
ATOM 830 C C . GLY A 1 101 ? -12.549 -7.440 5.063 1.00 90.31 101 GLY A C 1
ATOM 831 O O . GLY A 1 101 ? -13.556 -6.984 4.514 1.00 90.31 101 GLY A O 1
ATOM 832 N N . TRP A 1 102 ? -11.349 -7.446 4.480 1.00 91.00 102 TRP A N 1
ATOM 833 C CA . TRP A 1 102 ? -11.094 -6.900 3.147 1.00 91.00 102 TRP A CA 1
ATOM 834 C C . TRP A 1 102 ? -10.429 -7.900 2.199 1.00 91.00 102 TRP A C 1
ATOM 836 O O . TRP A 1 102 ? -9.629 -8.747 2.604 1.00 91.00 102 TRP A O 1
ATOM 846 N N . GLU A 1 103 ? -10.708 -7.727 0.911 1.00 94.38 103 GLU A N 1
ATOM 847 C CA . GLU A 1 103 ? -9.884 -8.204 -0.194 1.00 94.38 103 GLU A CA 1
ATOM 848 C C . GLU A 1 103 ? -8.882 -7.111 -0.597 1.00 94.38 103 GLU A C 1
ATOM 850 O O . GLU A 1 103 ? -9.271 -5.973 -0.871 1.00 94.38 103 GLU A O 1
ATOM 855 N N . LEU A 1 104 ? -7.599 -7.473 -0.659 1.00 96.62 104 LEU A N 1
ATOM 856 C CA . LEU A 1 104 ? -6.488 -6.640 -1.109 1.00 96.62 104 LEU A CA 1
ATOM 857 C C . LEU A 1 104 ? -5.956 -7.146 -2.459 1.00 96.62 104 LEU A C 1
ATOM 859 O O . LEU A 1 104 ? -5.447 -8.261 -2.564 1.00 96.62 104 LEU A O 1
ATOM 863 N N . GLY A 1 105 ? -6.045 -6.309 -3.487 1.00 97.56 105 GLY A N 1
ATOM 864 C CA . GLY A 1 105 ? -5.412 -6.489 -4.790 1.00 97.56 105 GLY A CA 1
ATOM 865 C C . GLY A 1 105 ? -4.107 -5.701 -4.882 1.00 97.56 105 GLY A C 1
ATOM 866 O O . GLY A 1 105 ? -4.086 -4.521 -4.538 1.00 97.56 105 GLY A O 1
ATOM 867 N N . LEU A 1 106 ? -3.035 -6.341 -5.350 1.00 98.25 106 LEU A N 1
ATOM 868 C CA . LEU A 1 106 ? -1.716 -5.741 -5.552 1.00 98.25 106 LEU A CA 1
ATOM 869 C C . LEU A 1 106 ? -1.157 -6.123 -6.928 1.00 98.25 106 LEU A C 1
ATOM 871 O O . LEU A 1 106 ? -0.877 -7.298 -7.184 1.00 98.25 106 LEU A O 1
ATOM 875 N N . THR A 1 107 ? -0.916 -5.134 -7.786 1.00 97.56 107 THR A N 1
ATOM 876 C CA . THR A 1 107 ? -0.114 -5.307 -9.006 1.00 97.56 107 THR A CA 1
ATOM 877 C C . THR A 1 107 ? 1.214 -4.594 -8.823 1.00 97.56 107 THR A C 1
ATOM 879 O O . THR A 1 107 ? 1.272 -3.372 -8.696 1.00 97.56 107 THR A O 1
ATOM 882 N N . PHE A 1 108 ? 2.304 -5.349 -8.848 1.00 97.25 108 PHE A N 1
ATOM 883 C CA . PHE A 1 108 ? 3.647 -4.787 -8.830 1.00 97.25 108 PHE A CA 1
ATOM 884 C C . PHE A 1 108 ? 4.146 -4.568 -10.257 1.00 97.25 108 PHE A C 1
ATOM 886 O O . PHE A 1 108 ? 4.435 -5.535 -10.972 1.00 97.25 108 PHE A O 1
ATOM 893 N N . VAL A 1 109 ? 4.265 -3.305 -10.663 1.00 96.81 109 VAL A N 1
ATOM 894 C CA . VAL A 1 109 ? 4.756 -2.912 -11.986 1.00 96.81 109 VAL A CA 1
ATOM 895 C C . VAL A 1 109 ? 6.253 -2.643 -11.898 1.00 96.81 109 VAL A C 1
ATOM 897 O O . VAL A 1 109 ? 6.703 -1.685 -11.274 1.00 96.81 109 VAL A O 1
ATOM 900 N N . LEU A 1 110 ? 7.038 -3.532 -12.499 1.00 95.19 110 LEU A N 1
ATOM 901 C CA . LEU A 1 110 ? 8.498 -3.514 -12.466 1.00 95.19 110 LEU A CA 1
ATOM 902 C C . LEU A 1 110 ? 9.075 -2.936 -13.753 1.00 95.19 110 LEU A C 1
ATOM 904 O O . LEU A 1 110 ? 8.538 -3.161 -14.833 1.00 95.19 110 LEU A O 1
ATOM 908 N N . LYS A 1 111 ? 10.242 -2.294 -13.670 1.00 93.56 111 LYS A N 1
ATOM 909 C CA . LYS A 1 111 ? 10.947 -1.819 -14.866 1.00 93.56 111 LYS A CA 1
ATOM 910 C C . LYS A 1 111 ? 11.217 -2.970 -15.842 1.00 93.56 111 LYS A C 1
ATOM 912 O O . LYS A 1 111 ? 11.861 -3.958 -15.465 1.00 93.56 111 LYS A O 1
ATOM 917 N N . ARG A 1 112 ? 10.761 -2.820 -17.090 1.00 93.19 112 ARG A N 1
ATOM 918 C CA . ARG A 1 112 ? 11.099 -3.716 -18.202 1.00 93.19 112 ARG A CA 1
ATOM 919 C C . ARG A 1 112 ? 12.600 -3.626 -18.523 1.00 93.19 112 ARG A C 1
ATOM 921 O O . ARG A 1 112 ? 13.094 -2.524 -18.766 1.00 93.19 112 ARG A O 1
ATOM 928 N N . PRO A 1 113 ? 13.343 -4.746 -18.506 1.00 91.81 113 PRO A N 1
ATOM 929 C CA . PRO A 1 113 ? 14.709 -4.784 -19.012 1.00 91.81 113 PRO A CA 1
ATOM 930 C C . PRO A 1 113 ? 14.749 -4.518 -20.519 1.00 91.81 113 PRO A C 1
ATOM 932 O O . PRO A 1 113 ? 13.832 -4.898 -21.244 1.00 91.81 113 PRO A O 1
ATOM 935 N N . GLU A 1 114 ? 15.832 -3.912 -20.994 1.00 89.94 114 GLU A N 1
ATOM 936 C CA . GLU A 1 114 ? 16.063 -3.740 -22.428 1.00 89.94 114 GLU A CA 1
ATOM 937 C C . GLU A 1 114 ? 16.049 -5.100 -23.147 1.00 89.94 114 GLU A C 1
ATOM 939 O O . GLU A 1 114 ? 16.618 -6.079 -22.659 1.00 89.94 114 GLU A O 1
ATOM 944 N N . GLY A 1 115 ? 15.347 -5.172 -24.280 1.00 89.31 115 GLY A N 1
ATOM 945 C CA . GLY A 1 115 ? 15.205 -6.396 -25.072 1.00 89.31 115 GLY A CA 1
ATOM 946 C C . GLY A 1 115 ? 14.246 -7.452 -24.504 1.00 89.31 115 GLY A C 1
ATOM 947 O O . GLY A 1 115 ? 14.043 -8.480 -25.147 1.00 89.31 115 GLY A O 1
ATOM 948 N N . GLU A 1 116 ? 13.626 -7.234 -23.338 1.00 91.69 116 GLU A N 1
ATOM 949 C CA . GLU A 1 116 ? 12.629 -8.165 -22.798 1.00 91.69 116 GLU A CA 1
ATOM 950 C C . GLU A 1 116 ? 11.244 -7.895 -23.400 1.00 91.69 116 GLU A C 1
ATOM 952 O O . GLU A 1 116 ? 10.660 -6.827 -23.211 1.00 91.69 116 GLU A O 1
ATOM 957 N N . ILE A 1 117 ? 10.690 -8.895 -24.087 1.00 92.69 117 ILE A N 1
ATOM 958 C CA . ILE A 1 117 ? 9.380 -8.829 -24.754 1.00 92.69 117 ILE A CA 1
ATOM 959 C C . ILE A 1 117 ? 8.244 -9.386 -23.888 1.00 92.69 117 ILE A C 1
ATOM 961 O O . ILE A 1 117 ? 7.077 -9.070 -24.112 1.00 92.69 117 ILE A O 1
ATOM 965 N N . ARG A 1 118 ? 8.548 -10.194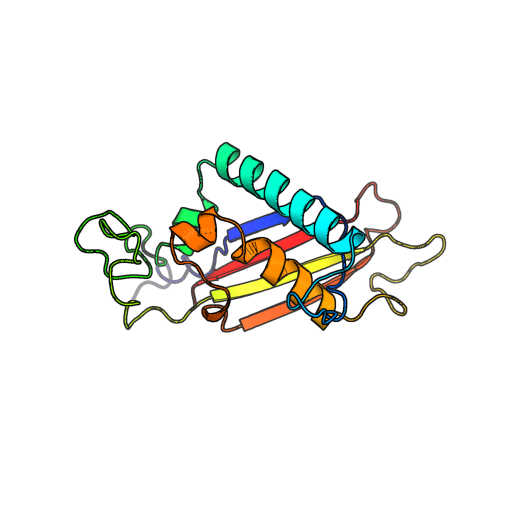 -22.866 1.00 91.62 118 ARG A N 1
ATOM 966 C CA . ARG A 1 118 ? 7.532 -10.796 -21.988 1.00 91.62 118 ARG A CA 1
ATOM 967 C C . ARG A 1 118 ? 6.784 -9.730 -21.199 1.00 91.62 118 ARG A C 1
ATOM 969 O O . ARG A 1 118 ? 7.346 -8.711 -20.814 1.00 91.62 118 ARG A O 1
ATOM 976 N N . SER A 1 119 ? 5.514 -9.969 -20.895 1.00 89.44 119 SER A N 1
ATOM 977 C CA . SER A 1 119 ? 4.724 -9.077 -20.034 1.00 89.44 119 SER A CA 1
ATOM 978 C C . SER A 1 119 ? 5.021 -9.258 -18.542 1.00 89.44 119 SER A C 1
ATOM 980 O O . SER A 1 119 ? 4.712 -8.373 -17.747 1.00 89.44 119 SER A O 1
ATOM 982 N N . TYR A 1 120 ? 5.640 -10.373 -18.151 1.00 90.12 120 TYR A N 1
ATOM 983 C CA . TYR A 1 120 ? 5.859 -10.748 -16.758 1.00 90.12 120 TYR A CA 1
ATOM 984 C C . TYR A 1 120 ? 7.339 -11.030 -16.455 1.00 90.12 120 TYR A C 1
ATOM 986 O O . TYR A 1 120 ? 8.076 -11.510 -17.320 1.00 90.12 120 TYR A O 1
ATOM 994 N N . PRO A 1 121 ? 7.781 -10.772 -15.213 1.00 88.31 121 PRO A N 1
ATOM 995 C CA . PRO A 1 121 ? 9.157 -10.998 -14.798 1.00 88.31 121 PRO A CA 1
ATOM 996 C C . PRO A 1 121 ? 9.454 -12.459 -14.448 1.00 88.31 121 PRO A C 1
ATOM 998 O O . PRO A 1 121 ? 8.737 -13.078 -13.663 1.00 88.31 121 PRO A O 1
ATOM 1001 N N . THR A 1 122 ? 10.577 -12.974 -14.953 1.00 82.19 122 THR A N 1
ATOM 1002 C CA . THR A 1 122 ? 11.061 -14.346 -14.697 1.00 82.19 122 THR A CA 1
ATOM 1003 C C . THR A 1 122 ? 12.184 -14.415 -13.656 1.00 82.19 122 THR A C 1
ATOM 1005 O O . THR A 1 122 ? 12.219 -15.355 -12.874 1.00 82.19 122 THR A O 1
ATOM 1008 N N . ASN A 1 123 ? 13.046 -13.392 -13.578 1.00 73.88 123 ASN A N 1
ATOM 1009 C CA . ASN A 1 123 ? 14.244 -13.372 -12.715 1.00 73.88 123 ASN A CA 1
ATOM 1010 C C . ASN A 1 123 ? 14.217 -12.264 -11.638 1.00 73.88 123 ASN A C 1
ATOM 1012 O O . ASN A 1 123 ? 15.260 -11.773 -11.211 1.00 73.88 123 ASN A O 1
ATOM 1016 N N . LYS A 1 124 ? 13.029 -11.793 -11.243 1.00 75.06 124 LYS A N 1
ATOM 1017 C CA . LYS A 1 124 ? 12.862 -10.731 -10.229 1.00 75.06 124 LYS A CA 1
ATOM 1018 C C . LYS A 1 124 ? 12.333 -11.293 -8.914 1.00 75.06 124 LYS A C 1
ATOM 1020 O O . LYS A 1 124 ? 11.726 -12.362 -8.915 1.00 75.06 124 LYS A O 1
ATOM 1025 N N . SER A 1 125 ? 12.519 -10.504 -7.856 1.00 76.12 125 SER A N 1
ATOM 1026 C CA . SER A 1 125 ? 12.156 -10.753 -6.458 1.00 76.12 125 SER A CA 1
ATOM 1027 C C . SER A 1 125 ? 10.847 -11.520 -6.252 1.00 76.12 125 SER A C 1
ATOM 1029 O O . SER A 1 125 ? 9.886 -11.392 -7.024 1.00 76.12 125 SER A O 1
ATOM 1031 N N . ASP A 1 126 ? 10.832 -12.319 -5.188 1.00 85.50 126 ASP A N 1
ATOM 1032 C CA . ASP A 1 126 ? 9.699 -13.162 -4.826 1.00 85.50 126 ASP A CA 1
ATOM 1033 C C . ASP A 1 126 ? 8.464 -12.315 -4.495 1.00 85.50 126 ASP A C 1
ATOM 1035 O O . ASP A 1 126 ? 8.553 -11.260 -3.860 1.00 85.50 126 ASP A O 1
ATOM 1039 N N . LEU A 1 127 ? 7.306 -12.765 -4.984 1.00 91.38 127 LEU A N 1
ATOM 1040 C C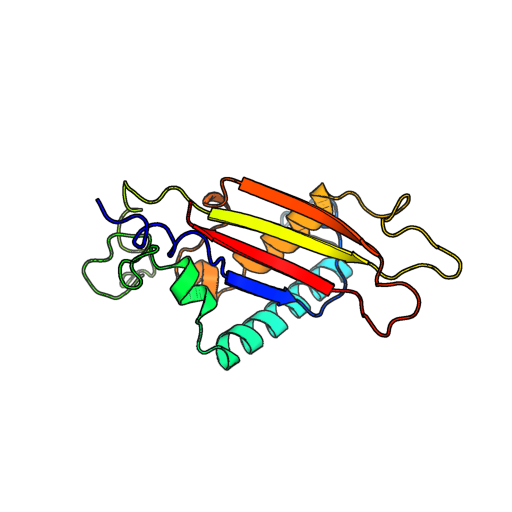A . LEU A 1 127 ? 6.049 -12.023 -4.891 1.00 91.38 127 LEU A CA 1
ATOM 1041 C C . LEU A 1 127 ? 5.602 -11.830 -3.435 1.00 91.38 127 LEU A C 1
ATOM 1043 O O . LEU A 1 127 ? 5.078 -10.775 -3.092 1.00 91.38 127 LEU A O 1
ATOM 1047 N N . ASP A 1 128 ? 5.844 -12.815 -2.575 1.00 90.88 128 ASP A N 1
ATOM 1048 C CA . ASP A 1 128 ? 5.534 -12.776 -1.143 1.00 90.88 128 ASP A CA 1
ATOM 1049 C C . ASP A 1 128 ? 6.276 -11.642 -0.415 1.00 90.88 128 ASP A C 1
ATOM 1051 O O . ASP A 1 128 ? 5.668 -10.892 0.349 1.00 90.88 128 ASP A O 1
ATOM 1055 N N . ASN A 1 129 ? 7.562 -11.438 -0.713 1.00 92.25 129 ASN A N 1
ATOM 1056 C CA . ASN A 1 129 ? 8.350 -10.343 -0.151 1.00 92.25 129 ASN A CA 1
ATOM 1057 C C . ASN A 1 129 ? 7.840 -8.976 -0.627 1.00 92.25 129 ASN A C 1
ATOM 1059 O O . ASN A 1 129 ? 7.880 -8.007 0.132 1.00 92.25 129 ASN A O 1
ATOM 1063 N N . MET A 1 130 ? 7.344 -8.876 -1.864 1.00 93.31 130 MET A N 1
ATOM 1064 C CA . MET A 1 130 ? 6.739 -7.640 -2.376 1.00 93.31 130 MET A CA 1
ATOM 1065 C C . MET A 1 130 ? 5.396 -7.345 -1.700 1.00 93.31 130 MET A C 1
ATOM 1067 O O . MET A 1 130 ? 5.156 -6.209 -1.293 1.00 93.31 130 MET A O 1
ATOM 1071 N N . VAL A 1 131 ? 4.555 -8.370 -1.512 1.00 95.88 131 VAL A N 1
ATOM 1072 C CA . VAL A 1 131 ? 3.299 -8.265 -0.751 1.00 95.88 131 VAL A CA 1
ATOM 1073 C C . VAL A 1 131 ? 3.579 -7.777 0.661 1.00 95.88 131 VAL A C 1
ATOM 1075 O O . VAL A 1 131 ? 2.987 -6.787 1.085 1.00 95.88 131 VAL A O 1
ATOM 1078 N N . LYS A 1 132 ? 4.534 -8.403 1.356 1.00 92.88 132 LYS A N 1
ATOM 1079 C CA . LYS A 1 132 ? 4.944 -7.974 2.694 1.00 92.88 132 LYS A CA 1
ATOM 1080 C C . LYS A 1 132 ? 5.388 -6.511 2.709 1.00 92.88 132 LYS A C 1
ATOM 1082 O O . LYS A 1 132 ? 4.937 -5.751 3.556 1.00 92.88 132 LYS A O 1
ATOM 1087 N N . GLY A 1 133 ? 6.212 -6.103 1.741 1.00 92.44 133 GLY A N 1
ATOM 1088 C CA . GLY A 1 133 ? 6.692 -4.726 1.628 1.00 92.44 133 GLY A CA 1
ATOM 1089 C C . GLY A 1 133 ? 5.571 -3.700 1.476 1.00 92.44 133 GLY A C 1
ATOM 1090 O O . GLY A 1 133 ? 5.564 -2.677 2.164 1.00 92.44 133 GLY A O 1
ATOM 1091 N N . ALA A 1 134 ? 4.604 -3.979 0.601 1.00 95.00 134 ALA A N 1
ATOM 1092 C CA . ALA A 1 134 ? 3.456 -3.105 0.383 1.00 95.00 134 ALA A CA 1
ATOM 1093 C C . ALA A 1 134 ? 2.532 -3.042 1.608 1.00 95.00 134 ALA A C 1
ATOM 1095 O O . ALA A 1 134 ? 2.167 -1.947 2.034 1.00 95.00 134 ALA A O 1
ATOM 1096 N N . VAL A 1 135 ? 2.193 -4.192 2.200 1.00 94.94 135 VAL A N 1
ATOM 1097 C CA . VAL A 1 135 ? 1.315 -4.267 3.379 1.00 94.94 135 VAL A CA 1
ATOM 1098 C C . VAL A 1 135 ? 1.948 -3.549 4.574 1.00 94.94 135 VAL A C 1
ATOM 1100 O O . VAL A 1 135 ? 1.320 -2.650 5.133 1.00 94.94 135 VAL A O 1
ATOM 1103 N N . ASP A 1 136 ? 3.213 -3.845 4.896 1.00 90.81 136 ASP A N 1
ATOM 1104 C CA . ASP A 1 136 ? 3.946 -3.181 5.983 1.00 90.81 136 ASP A CA 1
ATOM 1105 C C . ASP A 1 136 ? 3.998 -1.659 5.779 1.00 90.81 136 ASP A C 1
ATOM 1107 O O . ASP A 1 136 ? 3.924 -0.894 6.737 1.00 90.81 136 ASP A O 1
ATOM 1111 N N . SER A 1 137 ? 4.162 -1.190 4.540 1.00 91.75 137 SER A N 1
ATOM 1112 C CA . SER A 1 137 ? 4.279 0.247 4.254 1.00 91.75 137 SER A CA 1
ATOM 1113 C C . SER A 1 137 ? 2.945 0.983 4.346 1.00 91.75 137 SER A C 1
ATOM 1115 O O . SER A 1 137 ? 2.912 2.116 4.820 1.00 91.75 137 SER A O 1
ATOM 1117 N N . LEU A 1 138 ? 1.851 0.347 3.921 1.00 92.75 138 LEU A N 1
ATOM 1118 C CA . LEU A 1 138 ? 0.510 0.928 3.982 1.00 92.75 138 LEU A CA 1
ATOM 1119 C C . LEU A 1 138 ? -0.034 0.951 5.415 1.00 92.75 138 LEU A C 1
ATOM 1121 O O . LEU A 1 138 ? -0.463 1.996 5.901 1.00 92.75 138 LEU A O 1
ATOM 1125 N N . PHE A 1 139 ? -0.007 -0.188 6.109 1.00 92.31 139 PHE A N 1
ATOM 1126 C CA . PHE A 1 139 ? -0.715 -0.349 7.383 1.00 92.31 139 PHE A CA 1
ATOM 1127 C C . PHE A 1 139 ? 0.069 0.142 8.598 1.00 92.31 139 PHE A C 1
ATOM 1129 O O . PHE A 1 139 ? -0.531 0.446 9.631 1.00 92.31 139 PHE A O 1
ATOM 1136 N N . GLU A 1 140 ? 1.387 0.311 8.479 1.00 90.81 140 GLU A N 1
ATOM 1137 C CA . GLU A 1 140 ? 2.166 0.948 9.541 1.00 90.81 140 GLU A CA 1
ATOM 1138 C C . GLU A 1 140 ? 2.023 2.477 9.559 1.00 90.81 140 GLU A C 1
ATOM 1140 O O . GLU A 1 140 ? 2.450 3.116 10.528 1.00 90.81 140 GLU A O 1
ATOM 1145 N N . HIS A 1 141 ? 1.396 3.060 8.531 1.00 92.56 141 HIS A N 1
ATOM 1146 C CA . HIS A 1 141 ? 1.177 4.495 8.419 1.00 92.56 141 HIS A CA 1
ATOM 1147 C C . HIS A 1 141 ? 0.367 5.041 9.615 1.00 92.56 141 HIS A C 1
ATOM 1149 O O . HIS A 1 141 ? -0.657 4.452 9.991 1.00 92.56 141 HIS A O 1
ATOM 1155 N N . PRO A 1 142 ? 0.738 6.204 10.194 1.00 88.94 142 PRO A N 1
ATOM 1156 C CA . PRO A 1 142 ? 0.066 6.756 11.372 1.00 88.94 142 PRO A CA 1
ATOM 1157 C C . PRO A 1 142 ? -1.455 6.893 11.231 1.00 88.94 142 PRO A C 1
ATOM 1159 O O . PRO A 1 142 ? -2.177 6.573 12.171 1.00 88.94 142 PRO A O 1
ATOM 1162 N N . ALA A 1 143 ? -1.960 7.300 10.062 1.00 86.81 143 ALA A N 1
ATOM 1163 C CA . ALA A 1 143 ? -3.402 7.437 9.818 1.00 86.81 143 ALA A CA 1
ATOM 1164 C C . ALA A 1 143 ? -4.177 6.107 9.955 1.00 86.81 143 ALA A C 1
ATOM 1166 O O . ALA A 1 143 ? -5.272 6.085 10.522 1.00 86.81 143 ALA A O 1
ATOM 1167 N N . PHE A 1 144 ? -3.601 4.989 9.499 1.00 88.38 144 PHE A N 1
ATOM 1168 C CA . PHE A 1 144 ? -4.208 3.658 9.627 1.00 88.38 144 PHE A CA 1
ATOM 1169 C C . PHE A 1 144 ? -4.205 3.214 11.087 1.00 88.38 144 PHE A C 1
ATOM 1171 O O . PHE A 1 144 ? -5.245 2.845 11.637 1.00 88.38 144 PHE A O 1
ATOM 1178 N N . LYS A 1 145 ? -3.060 3.369 11.764 1.00 84.75 145 LYS A N 1
ATOM 1179 C CA . LYS A 1 145 ? -2.955 3.083 13.196 1.00 84.75 145 LYS A CA 1
ATOM 1180 C C . LYS A 1 145 ? -3.967 3.896 13.989 1.00 84.75 145 LYS A C 1
ATOM 1182 O O . LYS A 1 145 ? -4.706 3.320 14.779 1.00 84.75 145 LYS A O 1
ATOM 1187 N N . GLN A 1 146 ? -4.053 5.209 13.778 1.00 80.75 146 GLN A N 1
ATOM 1188 C CA . GLN A 1 146 ? -4.950 6.105 14.518 1.00 80.75 146 GLN A CA 1
ATOM 1189 C C . GLN A 1 146 ? -6.425 5.720 14.373 1.00 80.75 146 GLN A C 1
ATOM 1191 O O . GLN A 1 146 ? -7.142 5.732 15.375 1.00 80.75 146 GLN A O 1
ATOM 1196 N N . THR A 1 147 ? -6.847 5.304 13.181 1.00 78.62 147 THR A N 1
ATOM 1197 C CA . THR A 1 147 ? -8.215 4.831 12.904 1.00 78.62 147 THR A CA 1
ATOM 1198 C C . THR A 1 147 ? -8.460 3.379 13.314 1.00 78.62 147 THR A C 1
ATOM 1200 O O . THR A 1 147 ? -9.604 2.939 13.409 1.00 78.62 147 THR A O 1
ATOM 1203 N N . GLY A 1 148 ? -7.399 2.642 13.650 1.00 80.69 148 GLY A N 1
ATOM 1204 C CA . GLY A 1 148 ? -7.484 1.252 14.081 1.00 80.69 148 GLY A CA 1
ATOM 1205 C C . GLY A 1 148 ? -7.703 0.270 12.940 1.00 80.69 148 GLY A C 1
ATOM 1206 O O . GLY A 1 148 ? -8.133 -0.856 13.204 1.00 80.69 148 GLY A O 1
ATOM 1207 N N . LEU A 1 149 ? -7.417 0.709 11.713 1.00 86.44 149 LEU A N 1
ATOM 1208 C CA . LEU A 1 149 ? -7.264 -0.144 10.546 1.00 86.44 149 LEU A CA 1
ATOM 1209 C C . LEU A 1 149 ? -5.979 -0.951 10.708 1.00 86.44 149 LEU A C 1
ATOM 1211 O O . LEU A 1 149 ? -4.955 -0.433 11.160 1.00 86.44 149 LEU A O 1
ATOM 1215 N N . ASN A 1 150 ? -6.046 -2.232 10.376 1.00 88.38 150 ASN A N 1
ATOM 1216 C CA . ASN A 1 150 ? -4.950 -3.157 10.596 1.00 88.38 150 ASN A CA 1
ATOM 1217 C C . ASN A 1 150 ? -4.923 -4.209 9.486 1.00 88.38 150 ASN A C 1
ATOM 1219 O O . ASN A 1 150 ? -5.969 -4.617 8.984 1.00 88.38 150 ASN A O 1
ATOM 1223 N N . ASP A 1 151 ? -3.725 -4.644 9.123 1.00 92.81 151 ASP A N 1
ATOM 1224 C CA . ASP A 1 151 ? -3.480 -5.654 8.098 1.00 92.81 151 ASP A CA 1
ATOM 1225 C C . ASP A 1 151 ? -4.094 -7.020 8.444 1.00 92.81 151 ASP A C 1
ATOM 1227 O O . ASP A 1 151 ? -4.506 -7.741 7.539 1.00 92.81 151 ASP A O 1
ATOM 1231 N N . SER A 1 152 ? -4.287 -7.343 9.730 1.00 92.38 152 SER A N 1
ATOM 1232 C CA . SER A 1 152 ? -5.009 -8.555 10.165 1.00 92.38 152 SER A CA 1
ATOM 1233 C C . SER A 1 152 ? -6.460 -8.648 9.675 1.00 92.38 152 SER A C 1
ATOM 1235 O O . SER A 1 152 ? -7.067 -9.716 9.754 1.00 92.38 152 SER A O 1
ATOM 1237 N N . PHE A 1 153 ? -7.037 -7.555 9.169 1.00 91.75 153 PHE A N 1
ATOM 1238 C CA . PHE A 1 153 ? -8.386 -7.562 8.604 1.00 91.75 153 PHE A CA 1
ATOM 1239 C C . PHE A 1 153 ? -8.413 -7.964 7.123 1.00 91.75 153 PHE A C 1
ATOM 1241 O O . PHE A 1 153 ? -9.495 -8.196 6.584 1.00 91.75 153 PHE A O 1
ATOM 1248 N N . ILE A 1 154 ? -7.264 -8.112 6.460 1.00 94.88 154 ILE A N 1
ATOM 1249 C CA . ILE A 1 154 ? -7.187 -8.649 5.096 1.00 94.88 154 ILE A CA 1
ATOM 1250 C C . ILE A 1 154 ? -7.465 -10.160 5.142 1.00 94.88 154 ILE A C 1
ATOM 1252 O O . ILE A 1 154 ? -6.688 -10.908 5.728 1.00 94.88 154 ILE A O 1
ATOM 1256 N N . GLN A 1 155 ? -8.552 -10.618 4.514 1.00 95.62 155 GLN A N 1
ATOM 1257 C CA . GLN A 1 155 ? -8.875 -12.055 4.422 1.00 95.62 155 GLN A CA 1
ATOM 1258 C C . GLN A 1 155 ? -8.500 -12.662 3.072 1.00 95.62 155 GLN A C 1
ATOM 1260 O O . GLN A 1 155 ? -8.300 -13.870 2.963 1.00 95.62 155 GLN A O 1
ATOM 1265 N N . ILE A 1 156 ? -8.419 -11.832 2.030 1.00 96.50 156 ILE A N 1
ATOM 1266 C CA . ILE A 1 156 ? -8.077 -12.266 0.677 1.00 96.50 156 ILE A CA 1
ATOM 1267 C C . ILE A 1 156 ? -6.996 -11.341 0.137 1.00 96.50 156 ILE A C 1
ATOM 1269 O O . ILE A 1 156 ? -7.183 -10.129 0.099 1.00 96.50 156 ILE A O 1
ATOM 1273 N N . THR A 1 157 ? -5.898 -11.918 -0.347 1.00 97.25 157 THR A N 1
ATOM 1274 C CA . THR A 1 157 ? -4.855 -11.178 -1.065 1.00 97.25 157 THR A CA 1
ATOM 1275 C C . THR A 1 157 ? -4.724 -11.730 -2.476 1.00 97.25 157 THR A C 1
ATOM 1277 O O . THR A 1 157 ? -4.460 -12.916 -2.666 1.00 97.25 157 THR A O 1
ATOM 1280 N N . LYS A 1 158 ? -4.881 -10.863 -3.477 1.00 96.94 158 LYS A N 1
ATOM 1281 C CA . LYS A 1 158 ? -4.606 -11.148 -4.888 1.00 96.94 158 LYS A CA 1
ATOM 1282 C C . LYS A 1 158 ? -3.391 -10.337 -5.294 1.00 96.94 158 LYS A C 1
ATOM 1284 O O . LYS A 1 158 ? -3.456 -9.115 -5.327 1.00 96.94 158 LYS A O 1
ATOM 1289 N N . ALA A 1 159 ? -2.285 -11.006 -5.585 1.00 96.44 159 ALA A N 1
ATOM 1290 C CA . ALA A 1 159 ? -1.043 -10.338 -5.937 1.00 96.44 159 ALA A CA 1
ATOM 1291 C C . ALA A 1 159 ? -0.521 -10.837 -7.282 1.00 96.44 159 ALA A C 1
ATOM 1293 O O . ALA A 1 159 ? -0.551 -12.035 -7.562 1.00 96.44 159 ALA A O 1
ATOM 1294 N N . MET A 1 160 ? -0.006 -9.924 -8.098 1.00 95.62 160 MET A N 1
ATOM 1295 C CA . MET A 1 160 ? 0.695 -10.257 -9.333 1.00 95.62 160 MET A CA 1
ATOM 1296 C C . MET A 1 160 ? 1.844 -9.288 -9.594 1.00 95.62 160 MET A C 1
ATOM 1298 O O . MET A 1 160 ? 1.901 -8.192 -9.040 1.00 95.62 160 MET A O 1
ATOM 1302 N N . LYS A 1 161 ? 2.763 -9.692 -10.469 1.00 94.75 161 LYS A N 1
ATOM 1303 C CA . LYS A 1 161 ? 3.856 -8.847 -10.951 1.00 94.75 161 LYS A CA 1
ATOM 1304 C C . LYS A 1 161 ? 3.857 -8.816 -12.471 1.00 94.75 161 LYS A C 1
ATOM 1306 O O . LYS A 1 161 ? 3.687 -9.853 -13.112 1.00 94.75 161 LYS A O 1
ATOM 1311 N N . ARG A 1 162 ? 4.083 -7.637 -13.037 1.00 95.44 162 ARG A N 1
ATOM 1312 C CA . ARG A 1 162 ? 4.246 -7.427 -14.479 1.00 95.44 162 ARG A CA 1
ATOM 1313 C C . ARG A 1 162 ? 5.372 -6.441 -14.739 1.00 95.44 162 ARG A C 1
ATOM 1315 O O . ARG A 1 162 ? 5.772 -5.701 -13.843 1.00 95.44 162 ARG A O 1
ATOM 1322 N N . TYR A 1 163 ? 5.895 -6.446 -15.953 1.00 95.81 163 TYR A N 1
ATOM 1323 C CA . TYR A 1 163 ? 6.751 -5.358 -16.398 1.00 95.81 163 TYR A CA 1
ATOM 1324 C C . TYR A 1 163 ? 5.921 -4.130 -16.775 1.00 95.81 163 TYR A C 1
ATOM 1326 O O . TYR A 1 163 ? 4.714 -4.233 -17.025 1.00 95.81 163 TYR A O 1
ATOM 1334 N N . THR A 1 164 ? 6.594 -2.986 -16.857 1.00 96.25 164 THR A N 1
ATOM 1335 C CA . THR A 1 164 ? 6.079 -1.816 -17.561 1.00 96.25 164 THR A CA 1
ATOM 1336 C C . THR A 1 164 ? 5.698 -2.193 -18.999 1.00 96.25 164 THR A C 1
ATOM 1338 O O . THR A 1 164 ? 6.274 -3.120 -19.597 1.00 96.25 164 THR A O 1
ATOM 1341 N N . ILE A 1 165 ? 4.687 -1.529 -19.552 1.00 95.00 165 ILE A N 1
ATOM 1342 C CA . ILE A 1 165 ? 4.180 -1.776 -20.902 1.00 95.00 165 ILE A CA 1
ATOM 1343 C C . ILE A 1 165 ? 5.312 -1.534 -21.909 1.00 95.00 165 ILE A C 1
ATOM 1345 O O . ILE A 1 165 ? 6.066 -0.563 -21.807 1.00 95.00 165 ILE A O 1
ATOM 1349 N N . LEU A 1 166 ? 5.465 -2.475 -22.845 1.00 93.38 166 LEU A N 1
ATOM 1350 C CA . LEU A 1 166 ? 6.460 -2.391 -23.912 1.00 93.38 166 LEU A CA 1
ATOM 1351 C C . LEU A 1 166 ? 6.198 -1.132 -24.749 1.00 93.38 166 LEU A C 1
ATOM 1353 O O . LEU A 1 166 ? 5.046 -0.848 -25.064 1.00 93.38 166 LEU A O 1
ATOM 1357 N N . ASP A 1 167 ? 7.259 -0.395 -25.076 1.00 90.94 167 ASP A N 1
ATOM 1358 C CA . ASP A 1 167 ? 7.197 0.829 -25.886 1.00 90.94 167 ASP A CA 1
ATOM 1359 C C . ASP A 1 167 ? 6.251 1.915 -25.326 1.00 90.94 167 ASP A C 1
ATOM 1361 O O . ASP A 1 167 ? 5.620 2.659 -26.075 1.00 90.94 167 ASP A O 1
ATOM 1365 N N . SER A 1 168 ? 6.160 2.017 -23.995 1.00 93.31 168 SER A N 1
ATOM 1366 C CA . SER A 1 168 ? 5.408 3.064 -23.288 1.00 93.31 168 SER A CA 1
ATOM 1367 C C . SER A 1 168 ? 6.299 3.895 -22.360 1.00 93.31 168 SER A C 1
ATOM 1369 O O . SER A 1 168 ? 7.425 3.507 -22.041 1.00 93.31 168 SER A O 1
ATOM 1371 N N . ASP A 1 169 ? 5.768 5.018 -21.882 1.00 94.00 169 ASP A N 1
ATOM 1372 C CA . ASP A 1 169 ? 6.354 5.860 -20.836 1.00 94.00 169 ASP A CA 1
ATOM 1373 C C . ASP A 1 169 ? 5.956 5.421 -19.412 1.00 94.00 169 ASP A C 1
ATOM 1375 O O . ASP A 1 169 ? 6.235 6.127 -18.441 1.00 94.00 169 ASP A O 1
ATOM 1379 N N . GLU A 1 170 ? 5.334 4.244 -19.261 1.00 96.38 170 GLU A N 1
ATOM 1380 C CA . GLU A 1 170 ? 4.933 3.722 -17.959 1.00 96.38 170 GLU A CA 1
ATOM 1381 C C . GLU A 1 170 ? 6.153 3.527 -17.047 1.00 96.38 170 GLU A C 1
ATOM 1383 O O . GLU A 1 170 ? 7.096 2.791 -17.356 1.00 96.38 170 GLU A O 1
ATOM 1388 N N . VAL A 1 171 ? 6.108 4.161 -15.876 1.00 96.31 171 VAL A N 1
ATOM 1389 C CA . VAL A 1 171 ? 7.141 4.041 -14.844 1.00 96.31 171 VAL A CA 1
ATOM 1390 C C . VAL A 1 171 ? 6.784 2.956 -13.822 1.00 96.31 171 VAL A C 1
ATOM 1392 O O . VAL A 1 171 ? 5.602 2.681 -13.616 1.00 96.31 171 VAL A O 1
ATOM 1395 N N . PRO A 1 172 ? 7.765 2.336 -13.140 1.00 96.69 172 PRO A N 1
ATOM 1396 C CA . PRO A 1 172 ? 7.495 1.364 -12.082 1.00 96.69 172 PRO A CA 1
ATOM 1397 C C . PRO A 1 172 ? 6.641 1.942 -10.947 1.00 96.69 172 PRO A C 1
ATOM 1399 O O . PRO A 1 172 ? 6.911 3.040 -10.459 1.00 96.69 172 PRO A O 1
ATOM 1402 N N . HIS A 1 173 ? 5.638 1.187 -10.507 1.00 98.06 173 HIS A N 1
ATOM 1403 C CA . HIS A 1 173 ? 4.680 1.601 -9.481 1.00 98.06 173 HIS A CA 1
ATOM 1404 C C . HIS A 1 173 ? 3.967 0.391 -8.857 1.00 98.06 173 HIS A C 1
ATOM 1406 O O . HIS A 1 173 ? 4.172 -0.755 -9.271 1.00 98.06 173 HIS A O 1
ATOM 1412 N N . ILE A 1 174 ? 3.127 0.638 -7.851 1.00 98.31 174 ILE A N 1
ATOM 1413 C CA . ILE A 1 174 ? 2.262 -0.377 -7.237 1.00 98.31 174 ILE A CA 1
ATOM 1414 C C . ILE A 1 174 ? 0.810 0.035 -7.460 1.00 98.31 174 ILE A C 1
ATOM 1416 O O . ILE A 1 174 ? 0.400 1.107 -7.019 1.00 98.31 174 ILE A O 1
ATOM 1420 N N . GLU A 1 175 ? 0.027 -0.813 -8.116 1.00 98.00 175 GLU A N 1
ATOM 1421 C CA . GLU A 1 175 ? -1.425 -0.652 -8.191 1.00 98.00 175 GLU A CA 1
ATOM 1422 C C . GLU A 1 175 ? -2.048 -1.367 -6.993 1.00 98.00 175 GLU A C 1
ATOM 1424 O O . GLU A 1 175 ? -1.719 -2.524 -6.711 1.00 98.00 175 GLU A O 1
ATOM 1429 N N . VAL A 1 176 ? -2.945 -0.684 -6.287 1.00 97.44 176 VAL A N 1
ATOM 1430 C CA . VAL A 1 176 ? -3.602 -1.205 -5.090 1.00 97.44 176 VAL A CA 1
ATOM 1431 C C . VAL A 1 176 ? -5.109 -1.154 -5.280 1.00 97.44 176 VAL A C 1
ATOM 1433 O O . VAL A 1 176 ? -5.657 -0.169 -5.771 1.00 97.44 176 VAL A O 1
ATOM 1436 N N . THR A 1 177 ? -5.796 -2.218 -4.879 1.00 95.69 177 THR A N 1
ATOM 1437 C CA . THR A 1 177 ? -7.259 -2.269 -4.810 1.00 95.69 177 THR A CA 1
ATOM 1438 C C . THR A 1 177 ? -7.678 -2.812 -3.456 1.00 95.69 177 THR A C 1
ATOM 1440 O O . THR A 1 177 ? -7.138 -3.815 -3.004 1.00 95.69 177 THR A O 1
ATOM 1443 N N . MET A 1 178 ? -8.648 -2.183 -2.802 1.00 92.38 178 MET A N 1
ATOM 1444 C CA . MET A 1 178 ? -9.176 -2.635 -1.517 1.00 92.38 178 MET A CA 1
ATOM 1445 C C . MET A 1 178 ? -10.693 -2.729 -1.561 1.00 92.38 178 MET A C 1
ATOM 1447 O O . MET A 1 178 ? -11.387 -1.801 -1.978 1.00 92.38 178 MET A O 1
ATOM 1451 N N . ARG A 1 179 ? -11.239 -3.854 -1.120 1.00 89.81 179 ARG A N 1
ATOM 1452 C CA . ARG A 1 179 ? -12.671 -4.138 -1.210 1.00 89.81 179 ARG A CA 1
ATOM 1453 C C . ARG A 1 179 ? -13.173 -4.750 0.088 1.00 89.81 179 ARG A C 1
ATOM 1455 O O . ARG A 1 179 ? -12.517 -5.623 0.636 1.00 89.81 179 ARG A O 1
ATOM 1462 N N . TYR A 1 180 ? -14.341 -4.316 0.547 1.00 86.56 180 TYR A N 1
ATOM 1463 C CA . TYR A 1 180 ? -15.056 -5.003 1.623 1.00 86.56 180 TYR A CA 1
ATOM 1464 C C . TYR A 1 180 ? -15.608 -6.344 1.168 1.00 86.56 180 TYR A C 1
ATOM 1466 O O . TYR A 1 180 ? -16.171 -6.421 0.074 1.00 86.56 180 TYR A O 1
ATOM 1474 N N . LEU A 1 181 ? -15.460 -7.345 2.033 1.00 84.56 181 LEU A N 1
ATOM 1475 C CA . LEU A 1 181 ? -16.107 -8.648 1.911 1.00 84.56 181 LEU A CA 1
ATOM 1476 C C . LEU A 1 181 ? -17.520 -8.610 2.497 1.00 84.56 181 LEU A C 1
ATOM 1478 O O . LEU A 1 181 ? -17.700 -7.936 3.541 1.00 84.56 181 LEU A O 1
#

pLDDT: mean 83.49, std 15.49, range [33.19, 98.31]

Foldseek 3Di:
DDPVVCVLPDPWDKDWFQAAFDFFDPWDADPVGTDGDPVLVVSLVSLLVVVVVVCVVVVNPVVQVLQDDSVSDDGQFPAPPPAQADPVLHGDGDGDPPFQFKEKEKEWEHADDPPDPDFFDDPDDDFVRRVVSVQCSVCVHPSNVSNVNHPVRHPHYHYGYTYDDPPDPDDTIMMMTMGTD

Organism: NCBI:txid165096

InterPro domains:
  IPR036614 Holliday junction resolvase RusA-like superfamily [G3DSA:3.30.1330.70] (11-180)
  IPR036614 Holliday junction resolvase RusA-like superfamily [SSF103084] (13-169)

Sequence (181 aa):
MDEKSSEIVNKGYSFVIPIEPMPAPRARSSKNGGYFNDDYSIWRKRIELWLTEYLSQTKFEMIFYLSGSQEGYKTVRDIKSGQPRDENGRLRGKLRSDFQGWELGLTFVLKRPEGEIRSYPTNKSDLDNMVKGAVDSLFEHPAFKQTGLNDSFIQITKAMKRYTILDSDEVPHIEVTMRYL

Radius of gyration: 18.62 Å; chains: 1; bounding box: 58×30×53 Å